Protein AF-A0A0J7K5A2-F1 (afdb_monomer_lite)

Secondary structure (DSSP, 8-state):
--HHHHHHHHHHHHHHHHHHHHHHHHHHH--S-PPPPPP----HHHHHHHHHHHHHS------S--HHHHH--

pLDDT: mean 70.97, std 10.85, range [50.34, 90.38]

Organism: Lasius niger (NCBI:txid67767)

Radius of gyration: 18.01 Å; chains: 1; bounding box: 52×30×44 Å

Foldseek 3Di:
DDPVVVVVVVVVVVVVVVVVVVVLVVQVVPPDPDDRDDDDPDDVVCVVCVVVVVVPPDPPPDDPDDPVNVPDD

Sequence (73 aa):
RTVAQLKKLWTNLKQAQREALTKEKQSYLATGGGPPQVQIEIDPDIANIAPHLMKTAPVSFTSNMSDTEINDK

Structure (mmCIF, N/CA/C/O backbone):
data_AF-A0A0J7K5A2-F1
#
_entry.id   AF-A0A0J7K5A2-F1
#
loop_
_atom_site.group_PDB
_atom_site.id
_atom_site.type_symbol
_atom_site.label_atom_id
_atom_site.label_alt_id
_atom_site.label_comp_id
_atom_site.label_asym_id
_atom_site.label_entity_id
_atom_site.label_seq_id
_atom_site.pdbx_PDB_ins_code
_atom_site.Cartn_x
_atom_sit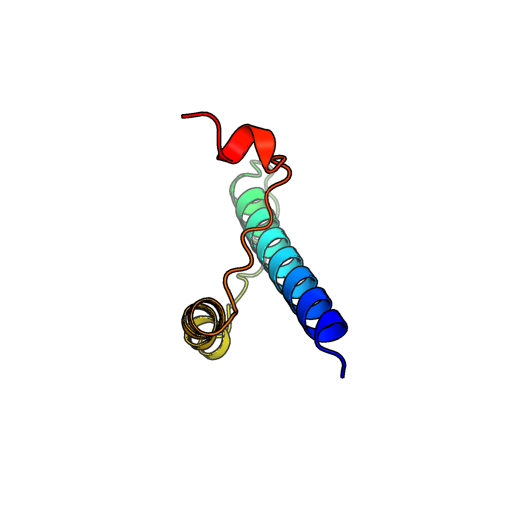e.Cartn_y
_atom_site.Cartn_z
_atom_site.occupancy
_atom_site.B_iso_or_equiv
_atom_site.auth_seq_id
_atom_site.auth_comp_id
_atom_site.auth_asym_id
_atom_site.auth_atom_id
_atom_site.pdbx_PDB_model_num
ATOM 1 N N . ARG A 1 1 ? -0.587 -0.787 -22.866 1.00 58.12 1 ARG A N 1
ATOM 2 C CA . ARG A 1 1 ? -0.379 -0.138 -21.545 1.00 58.12 1 ARG A CA 1
ATOM 3 C C . ARG A 1 1 ? 1.097 0.203 -21.423 1.00 58.12 1 ARG A C 1
ATOM 5 O O . ARG A 1 1 ? 1.911 -0.682 -21.646 1.00 58.12 1 ARG A O 1
ATOM 12 N N . THR A 1 2 ? 1.452 1.450 -21.136 1.00 86.31 2 THR A N 1
ATOM 13 C CA . THR A 1 2 ? 2.860 1.840 -20.957 1.00 86.31 2 THR A CA 1
ATOM 14 C C . THR A 1 2 ? 3.349 1.449 -19.560 1.00 86.31 2 THR A C 1
ATOM 16 O O . THR A 1 2 ? 2.558 1.361 -18.619 1.00 86.31 2 THR A O 1
ATOM 19 N N . VAL A 1 3 ? 4.656 1.226 -19.396 1.00 85.38 3 VAL A N 1
ATOM 20 C CA . VAL A 1 3 ? 5.273 0.869 -18.099 1.00 85.38 3 VAL A CA 1
ATOM 21 C C . VAL A 1 3 ? 4.927 1.892 -17.007 1.00 85.38 3 VAL A C 1
ATOM 23 O O . VAL A 1 3 ? 4.682 1.524 -15.860 1.00 85.38 3 VAL A O 1
ATOM 26 N N . ALA A 1 4 ? 4.815 3.172 -17.371 1.00 84.69 4 ALA A N 1
ATOM 27 C CA . ALA A 1 4 ? 4.397 4.244 -16.470 1.00 84.69 4 ALA A CA 1
ATOM 28 C C . ALA A 1 4 ? 2.981 4.035 -15.900 1.00 84.69 4 ALA A C 1
ATOM 30 O O . ALA A 1 4 ? 2.748 4.259 -14.713 1.00 84.69 4 ALA A O 1
ATOM 31 N N . GLN A 1 5 ? 2.041 3.548 -16.718 1.00 82.19 5 GLN A N 1
ATOM 32 C CA . GLN A 1 5 ? 0.675 3.256 -16.274 1.00 82.19 5 GLN A CA 1
ATOM 33 C C . GLN A 1 5 ? 0.637 2.082 -15.291 1.00 82.19 5 GLN A C 1
ATOM 35 O O . GLN A 1 5 ? -0.126 2.125 -14.328 1.00 82.19 5 GLN A O 1
ATOM 40 N N . LEU A 1 6 ? 1.474 1.056 -15.496 1.00 84.75 6 LEU A N 1
ATOM 41 C CA . LEU A 1 6 ? 1.584 -0.060 -14.551 1.00 84.75 6 LEU A CA 1
ATOM 42 C C . LEU A 1 6 ? 2.189 0.382 -13.218 1.00 84.75 6 LEU A C 1
ATOM 44 O O . LEU A 1 6 ? 1.656 0.026 -12.171 1.00 84.75 6 LEU A O 1
ATOM 48 N N . LYS A 1 7 ? 3.257 1.189 -13.245 1.00 85.94 7 LYS A N 1
ATOM 49 C CA . LYS A 1 7 ? 3.870 1.732 -12.022 1.00 85.94 7 LYS A CA 1
ATOM 50 C C . LYS A 1 7 ? 2.864 2.547 -11.207 1.00 85.94 7 LYS A C 1
ATOM 52 O O . LYS A 1 7 ? 2.750 2.326 -10.007 1.00 85.94 7 LYS A O 1
ATOM 57 N N . LYS A 1 8 ? 2.081 3.410 -11.865 1.00 89.56 8 LYS A N 1
ATOM 58 C CA . LYS A 1 8 ? 1.017 4.193 -11.217 1.00 89.56 8 LYS A CA 1
ATOM 59 C C . LYS A 1 8 ? -0.090 3.311 -10.629 1.00 89.56 8 LYS A C 1
ATOM 61 O O . LYS A 1 8 ? -0.585 3.572 -9.538 1.00 89.56 8 LYS A O 1
ATOM 66 N N . LEU A 1 9 ? -0.488 2.257 -11.341 1.00 87.25 9 LEU A N 1
ATOM 67 C CA . LEU A 1 9 ? -1.483 1.317 -10.824 1.00 87.25 9 LEU A CA 1
ATOM 68 C C . LEU A 1 9 ? -0.967 0.594 -9.574 1.00 87.25 9 LEU A C 1
ATOM 70 O O . LEU A 1 9 ? -1.689 0.470 -8.591 1.00 87.25 9 LEU A O 1
ATOM 74 N N . TRP A 1 10 ? 0.293 0.166 -9.596 1.00 85.31 10 TRP A N 1
ATOM 75 C CA . TRP A 1 10 ? 0.932 -0.497 -8.467 1.00 85.31 10 TRP A CA 1
ATOM 76 C C . TRP A 1 10 ? 1.043 0.402 -7.231 1.00 85.31 10 TRP A C 1
ATOM 78 O O . TRP A 1 10 ? 0.733 -0.037 -6.124 1.00 85.31 10 TRP A O 1
ATOM 88 N N . THR A 1 11 ? 1.429 1.671 -7.404 1.00 90.38 11 THR A N 1
ATOM 89 C CA . THR A 1 11 ? 1.464 2.632 -6.290 1.00 90.38 11 THR A CA 1
ATOM 90 C C . THR A 1 11 ? 0.080 2.842 -5.689 1.00 90.38 11 THR A C 1
ATOM 92 O O . THR A 1 11 ? -0.049 2.851 -4.468 1.00 90.38 11 THR A O 1
ATOM 95 N N . ASN A 1 12 ? -0.958 2.932 -6.526 1.00 88.56 12 ASN A N 1
ATOM 96 C CA . ASN A 1 12 ? -2.335 3.078 -6.055 1.00 88.56 12 ASN A CA 1
ATOM 97 C C . ASN A 1 12 ? -2.803 1.846 -5.269 1.00 88.56 12 ASN A C 1
ATOM 99 O O . ASN A 1 12 ? -3.421 1.997 -4.220 1.00 88.56 12 ASN A O 1
ATOM 103 N N . LEU A 1 13 ? -2.470 0.637 -5.737 1.00 87.50 13 LEU A N 1
ATOM 104 C CA . LEU A 1 13 ? -2.798 -0.607 -5.034 1.00 87.50 13 LEU A CA 1
ATOM 105 C C . LEU A 1 13 ? -2.102 -0.694 -3.672 1.00 87.50 13 LEU A C 1
ATOM 107 O O . LEU A 1 13 ? -2.755 -0.985 -2.673 1.00 87.50 13 LEU A O 1
ATOM 111 N N . LYS A 1 14 ? -0.801 -0.378 -3.604 1.00 89.88 14 LYS A N 1
ATOM 112 C CA . LYS A 1 14 ? -0.062 -0.338 -2.331 1.00 89.88 14 LYS A CA 1
ATOM 113 C C . LYS A 1 14 ? -0.653 0.671 -1.351 1.00 89.88 14 LYS A C 1
ATOM 115 O O . LYS A 1 14 ? -0.768 0.369 -0.165 1.00 89.88 14 LYS A O 1
ATOM 120 N N . GLN A 1 15 ? -1.000 1.861 -1.838 1.00 83.62 15 GLN A N 1
ATOM 121 C CA . GLN A 1 15 ? -1.574 2.912 -1.005 1.00 83.62 15 GLN A CA 1
ATOM 122 C C . GLN A 1 15 ? -2.934 2.484 -0.445 1.00 83.62 15 GLN A C 1
ATOM 124 O O . GLN A 1 15 ? -3.129 2.546 0.766 1.00 83.62 15 GLN A O 1
ATOM 129 N N . ALA A 1 16 ? -3.822 1.956 -1.292 1.00 82.19 16 ALA A N 1
ATOM 130 C CA . ALA A 1 16 ? -5.127 1.453 -0.869 1.00 82.19 16 ALA A CA 1
ATOM 131 C C . ALA A 1 16 ? -5.003 0.315 0.160 1.00 82.19 16 ALA A C 1
ATOM 133 O O . ALA A 1 16 ? -5.703 0.319 1.170 1.00 82.19 16 ALA A O 1
ATOM 134 N N . GLN A 1 17 ? -4.071 -0.623 -0.047 1.00 82.62 17 GLN A N 1
ATOM 135 C CA . GLN A 1 17 ? -3.815 -1.712 0.900 1.00 82.62 17 GLN A CA 1
ATOM 136 C C . GLN A 1 17 ? -3.319 -1.186 2.254 1.00 82.62 17 GLN A C 1
ATOM 138 O O . GLN A 1 17 ? -3.790 -1.621 3.306 1.00 82.62 17 GLN A O 1
ATOM 143 N N . ARG A 1 18 ? -2.388 -0.224 2.244 1.00 85.00 18 ARG A N 1
ATOM 144 C CA . ARG A 1 18 ? -1.878 0.402 3.469 1.00 85.00 18 ARG A CA 1
ATOM 145 C C . ARG A 1 18 ? -2.971 1.166 4.212 1.00 85.00 18 ARG A C 1
ATOM 147 O O . ARG A 1 18 ? -3.036 1.074 5.436 1.00 85.00 18 ARG A O 1
ATOM 154 N N . GLU A 1 19 ? -3.800 1.926 3.505 1.00 84.88 19 GLU A N 1
ATOM 155 C CA . GLU A 1 19 ? -4.920 2.669 4.091 1.00 84.88 19 GLU A CA 1
ATOM 156 C C . GLU A 1 19 ? -5.954 1.732 4.712 1.00 84.88 19 GLU A C 1
ATOM 158 O O . GLU A 1 19 ? -6.370 1.969 5.844 1.00 84.88 19 GLU A O 1
ATOM 163 N N . ALA A 1 20 ? -6.304 0.642 4.025 1.00 77.44 20 ALA A N 1
ATOM 164 C CA . ALA A 1 20 ? -7.226 -0.367 4.536 1.00 77.44 20 ALA A CA 1
ATOM 165 C C . ALA A 1 20 ? -6.709 -0.989 5.848 1.00 77.44 20 ALA A C 1
ATOM 167 O O . ALA A 1 20 ? -7.415 -0.963 6.855 1.00 77.44 20 ALA A O 1
ATOM 168 N N . LEU A 1 21 ? -5.439 -1.414 5.879 1.00 81.31 21 LEU A N 1
ATOM 169 C CA . LEU A 1 21 ? -4.797 -1.959 7.083 1.00 81.31 21 LEU A CA 1
ATOM 170 C C . LEU A 1 21 ? -4.669 -0.918 8.210 1.00 81.31 21 LEU A C 1
ATOM 172 O O . LEU A 1 21 ? -4.837 -1.223 9.390 1.00 81.31 21 LEU A O 1
ATOM 176 N N . THR A 1 22 ? -4.366 0.335 7.864 1.00 82.94 22 THR A N 1
ATOM 177 C CA . THR A 1 22 ? -4.254 1.423 8.849 1.00 82.94 22 THR A CA 1
ATOM 178 C C . THR A 1 22 ? -5.609 1.727 9.473 1.00 82.94 22 THR A C 1
ATOM 180 O O . THR A 1 22 ? -5.692 1.886 10.688 1.00 82.94 22 THR A O 1
ATOM 183 N N . LYS A 1 23 ? -6.671 1.766 8.664 1.00 80.00 23 LYS A N 1
ATOM 184 C CA . LYS A 1 23 ? -8.045 1.988 9.116 1.00 80.00 23 LYS A CA 1
ATOM 185 C C . LYS A 1 23 ? -8.537 0.841 9.995 1.00 80.00 23 LYS A C 1
ATOM 187 O O . LYS A 1 23 ? -9.145 1.096 11.029 1.00 80.00 23 LYS A O 1
ATOM 192 N N . GLU A 1 24 ? -8.217 -0.398 9.634 1.00 73.81 24 GLU A N 1
ATOM 193 C CA . GLU A 1 24 ? -8.477 -1.573 10.467 1.00 73.81 24 GLU A CA 1
ATOM 194 C C . GLU A 1 24 ? -7.778 -1.444 11.828 1.00 73.81 24 GLU A C 1
ATOM 196 O O . GLU A 1 24 ? -8.433 -1.475 12.870 1.00 73.81 24 GLU A O 1
ATOM 201 N N . LYS A 1 25 ? -6.467 -1.175 11.850 1.00 78.88 25 LYS A N 1
ATOM 202 C CA . LYS A 1 25 ? -5.718 -0.982 13.101 1.00 78.88 25 LYS A CA 1
ATOM 203 C C . LYS A 1 25 ? -6.254 0.185 13.937 1.00 78.88 25 LYS A C 1
ATOM 205 O O . LYS A 1 25 ? -6.353 0.064 15.155 1.00 78.88 25 LYS A O 1
ATOM 210 N N . GLN A 1 26 ? -6.599 1.305 13.304 1.00 76.88 26 GLN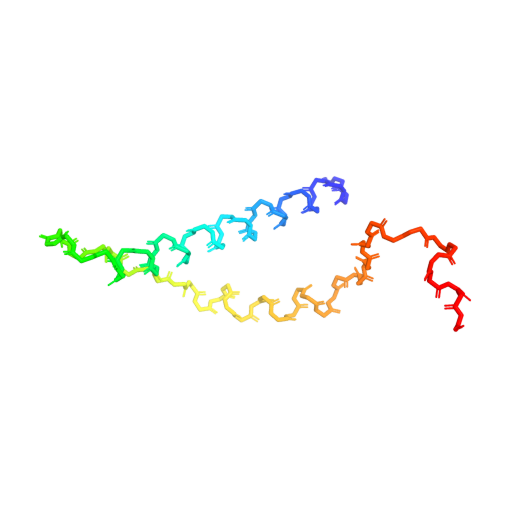 A N 1
ATOM 211 C CA . GLN A 1 26 ? -7.229 2.445 13.976 1.00 76.88 26 GLN A CA 1
ATOM 212 C C . GLN A 1 26 ? -8.586 2.070 14.569 1.00 76.88 26 GLN A C 1
ATOM 214 O O . GLN A 1 26 ? -8.890 2.518 15.667 1.00 76.88 26 GLN A O 1
ATOM 219 N N . SER A 1 27 ? -9.374 1.230 13.893 1.00 67.56 27 SER A N 1
ATOM 220 C CA . SER A 1 27 ? -10.659 0.760 14.418 1.00 67.56 27 SER A CA 1
ATOM 221 C C . SER A 1 27 ? -10.500 -0.116 15.662 1.00 67.56 27 SER A C 1
ATOM 223 O O . SER A 1 27 ? -11.261 0.044 16.608 1.00 67.56 27 SER A O 1
ATOM 225 N N . TYR A 1 28 ? -9.463 -0.960 15.713 1.00 65.19 28 TYR A N 1
ATOM 226 C CA . TYR A 1 28 ? -9.139 -1.754 16.902 1.00 65.19 28 TYR A CA 1
ATOM 227 C C . TYR A 1 28 ? -8.642 -0.904 18.073 1.00 65.19 28 TYR A C 1
ATOM 229 O O . TYR A 1 28 ? -8.901 -1.228 19.228 1.00 65.19 28 TYR A O 1
ATOM 237 N N . LEU A 1 29 ? -7.908 0.172 17.781 1.00 71.38 29 LEU A N 1
ATOM 238 C CA . LEU A 1 29 ? -7.359 1.067 18.799 1.00 71.38 29 LEU A CA 1
ATOM 239 C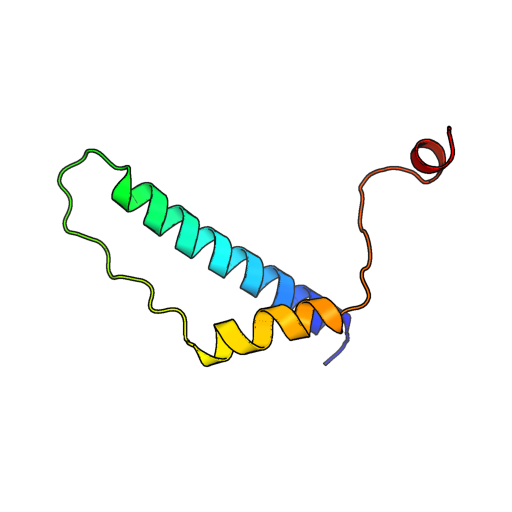 C . LEU A 1 29 ? -8.334 2.176 19.218 1.00 71.38 29 LEU A C 1
ATOM 241 O O . LEU A 1 29 ? -8.055 2.909 20.165 1.00 71.38 29 LEU A O 1
ATOM 245 N N . ALA A 1 30 ? -9.458 2.324 18.515 1.00 68.06 30 ALA A N 1
ATOM 246 C CA . ALA A 1 30 ? -10.481 3.297 18.847 1.00 68.06 30 ALA A CA 1
ATOM 247 C C . ALA A 1 30 ? -11.234 2.840 20.104 1.00 68.06 30 ALA A C 1
ATOM 249 O O . ALA A 1 30 ? -12.101 1.973 20.057 1.00 68.06 30 ALA A O 1
ATOM 250 N N . THR A 1 31 ? -10.949 3.476 21.240 1.00 66.19 31 THR A N 1
ATOM 251 C CA . THR A 1 31 ? -11.587 3.226 22.548 1.00 66.19 31 THR A CA 1
ATOM 252 C C . THR A 1 31 ? -13.042 3.720 22.636 1.00 66.19 31 THR A C 1
ATOM 254 O O . THR A 1 31 ? -13.547 4.003 23.719 1.00 66.19 31 THR A O 1
ATOM 257 N N . GLY A 1 32 ? -13.729 3.878 21.504 1.00 66.06 32 GLY A N 1
ATOM 258 C CA . GLY A 1 32 ? -15.080 4.423 21.421 1.00 66.06 32 GLY A CA 1
ATOM 259 C C . GLY A 1 32 ? -16.048 3.393 20.869 1.00 66.06 32 GLY A C 1
ATOM 260 O O . G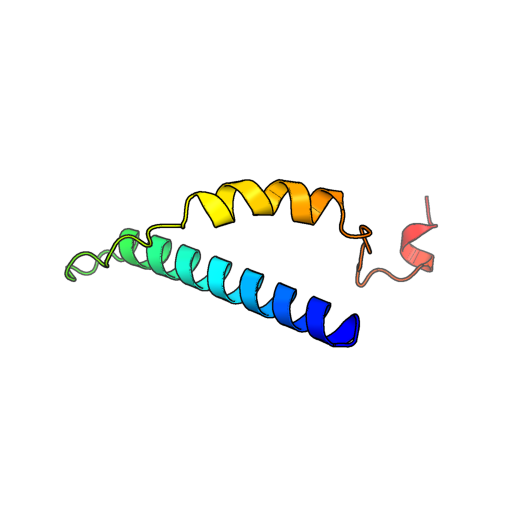LY A 1 32 ? -16.288 3.434 19.674 1.00 66.06 32 GLY A O 1
ATOM 261 N N . GLY A 1 33 ? -16.541 2.498 21.742 1.00 64.62 33 GLY A N 1
ATOM 262 C CA . GLY A 1 33 ? -17.727 1.606 21.696 1.00 64.62 33 GLY A CA 1
ATOM 263 C C . GLY A 1 33 ? -18.520 1.347 20.402 1.00 64.62 33 GLY A C 1
ATOM 264 O O . GLY A 1 33 ? -19.716 1.079 20.482 1.00 64.62 33 GLY A O 1
AT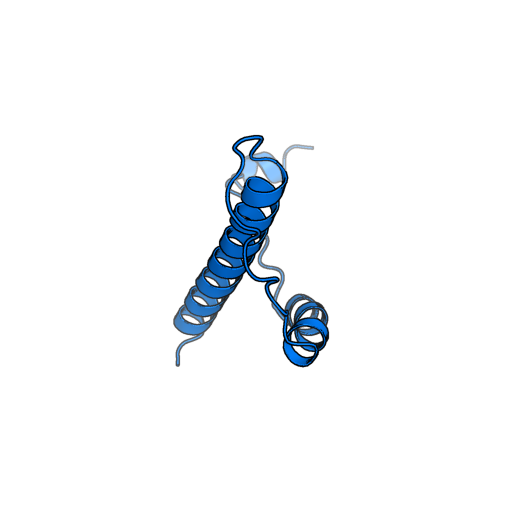OM 265 N N . GLY A 1 34 ? -17.914 1.451 19.225 1.00 66.31 34 GLY A N 1
ATOM 266 C CA . GLY A 1 34 ? -18.547 1.251 17.933 1.00 66.31 34 GLY A CA 1
ATOM 267 C C . GLY A 1 34 ? -18.585 -0.228 17.553 1.00 66.31 34 GLY A C 1
ATOM 268 O O . GLY A 1 34 ? -17.764 -1.011 18.036 1.00 66.31 34 GLY A O 1
ATOM 269 N N . PRO A 1 35 ? -19.529 -0.633 16.690 1.00 64.62 35 PRO A N 1
ATOM 270 C CA . PRO A 1 35 ? -19.618 -2.010 16.232 1.00 64.62 35 PRO A CA 1
ATOM 271 C C . PRO A 1 35 ? -18.322 -2.436 15.515 1.00 64.62 35 PRO A C 1
ATOM 273 O O . PRO A 1 35 ? -17.710 -1.614 14.821 1.00 64.62 35 PRO A O 1
ATOM 276 N N . PRO A 1 36 ? -17.897 -3.703 15.670 1.00 61.44 36 PRO A N 1
ATOM 277 C CA . PRO A 1 36 ? -16.671 -4.207 15.062 1.00 61.44 36 PRO A CA 1
ATOM 278 C C . PRO A 1 36 ? -16.716 -4.049 13.537 1.00 61.44 36 PRO A C 1
ATOM 280 O O . PRO A 1 36 ? -17.706 -4.397 12.891 1.00 61.44 36 PRO A O 1
ATOM 283 N N . GLN A 1 37 ? -15.647 -3.488 12.966 1.00 61.84 37 GLN A N 1
ATOM 284 C CA . GLN A 1 37 ? -15.494 -3.360 11.515 1.00 61.84 37 GLN A CA 1
ATOM 285 C C . GLN A 1 37 ? -15.208 -4.737 10.895 1.00 61.84 37 GLN A C 1
ATOM 287 O O . GLN A 1 37 ? -14.572 -5.591 11.512 1.00 61.84 37 GLN A O 1
ATOM 292 N N . VAL A 1 38 ? -15.698 -4.934 9.669 1.00 64.69 38 VAL A N 1
ATOM 293 C CA . VAL A 1 38 ? -15.564 -6.171 8.887 1.00 64.69 38 VAL A CA 1
ATOM 294 C C . VAL A 1 38 ? -14.083 -6.482 8.653 1.00 64.69 38 VAL A C 1
ATOM 296 O O . VAL A 1 38 ? -13.355 -5.623 8.153 1.00 64.69 38 VAL A O 1
ATOM 299 N N . GLN A 1 39 ? -13.649 -7.698 9.006 1.00 60.84 39 GLN A N 1
ATOM 300 C CA . GLN A 1 39 ? -12.307 -8.195 8.699 1.00 60.84 39 GLN A CA 1
ATOM 301 C C . GLN A 1 39 ? -12.052 -8.089 7.195 1.00 60.84 39 GLN A C 1
ATOM 303 O O . GLN A 1 39 ? -12.835 -8.585 6.383 1.00 60.84 39 GLN A O 1
ATOM 308 N N . ILE A 1 40 ? -10.951 -7.440 6.824 1.00 62.22 40 ILE A N 1
ATOM 309 C CA . ILE A 1 40 ? -10.516 -7.385 5.433 1.00 62.22 40 ILE A CA 1
ATOM 310 C C . ILE A 1 40 ? -9.892 -8.746 5.124 1.00 62.22 40 ILE A C 1
ATOM 312 O O . ILE A 1 40 ? -8.749 -9.018 5.488 1.00 62.22 40 ILE A O 1
ATOM 316 N N . GLU A 1 41 ? -10.658 -9.624 4.483 1.00 68.44 41 GLU A N 1
ATOM 317 C CA . GLU A 1 41 ? -10.156 -10.902 3.988 1.00 68.44 41 GLU A CA 1
ATOM 318 C C . GLU A 1 41 ? -9.216 -10.620 2.809 1.00 68.44 41 GLU A C 1
ATOM 320 O O . GLU A 1 41 ? -9.635 -10.268 1.705 1.00 68.44 41 GLU A O 1
ATOM 325 N N . ILE A 1 42 ? -7.910 -10.665 3.073 1.00 66.12 42 ILE A N 1
ATOM 326 C CA . ILE A 1 42 ? -6.901 -10.556 2.022 1.00 66.12 42 ILE A CA 1
ATOM 327 C C . ILE A 1 42 ? -6.955 -11.858 1.227 1.00 66.12 42 ILE A C 1
ATOM 329 O O . ILE A 1 42 ? -6.682 -12.923 1.776 1.00 66.12 42 ILE A O 1
ATOM 333 N N . ASP A 1 43 ? -7.281 -11.754 -0.060 1.00 75.38 43 ASP A N 1
ATOM 334 C CA . ASP A 1 43 ? -7.305 -12.890 -0.977 1.00 75.38 43 ASP A CA 1
ATOM 335 C C . ASP A 1 43 ? -5.948 -13.636 -0.938 1.00 75.38 43 ASP A C 1
ATOM 337 O O . ASP A 1 43 ? -4.896 -13.016 -1.176 1.00 75.38 43 ASP A O 1
ATOM 341 N N . PRO A 1 44 ? -5.934 -14.944 -0.616 1.00 74.00 44 PRO A N 1
ATOM 342 C CA . PRO A 1 44 ? -4.710 -15.732 -0.512 1.00 74.00 44 PRO A CA 1
ATOM 343 C C . PRO A 1 44 ? -3.897 -15.743 -1.813 1.00 74.00 44 PRO A C 1
ATOM 345 O O . PRO A 1 44 ? -2.665 -15.803 -1.762 1.00 74.00 44 PRO A O 1
ATOM 348 N N . ASP A 1 45 ? -4.538 -15.594 -2.973 1.00 72.94 45 ASP A N 1
ATOM 349 C CA . ASP A 1 45 ? -3.835 -15.520 -4.255 1.00 72.94 45 ASP A CA 1
ATOM 350 C C . ASP A 1 45 ? -3.051 -14.208 -4.389 1.00 72.94 45 ASP A C 1
ATOM 352 O O . ASP A 1 45 ? -1.913 -14.194 -4.868 1.00 72.94 45 ASP A O 1
ATOM 356 N N . ILE A 1 46 ? -3.593 -13.100 -3.873 1.00 68.38 46 ILE A N 1
ATOM 357 C CA . ILE A 1 46 ? -2.889 -11.810 -3.817 1.00 68.38 46 ILE A CA 1
ATOM 358 C C . ILE A 1 46 ? -1.701 -11.891 -2.848 1.00 68.38 46 ILE A C 1
ATOM 360 O O . ILE A 1 46 ? -0.618 -11.376 -3.153 1.00 68.38 46 ILE A O 1
ATOM 364 N N . ALA A 1 47 ? -1.873 -12.568 -1.708 1.00 73.31 47 ALA A N 1
ATOM 365 C CA . ALA A 1 47 ? -0.804 -12.784 -0.732 1.00 73.31 47 ALA A CA 1
ATOM 366 C C . ALA A 1 47 ? 0.354 -13.615 -1.313 1.00 73.31 47 ALA A C 1
ATOM 368 O O . ALA A 1 47 ? 1.519 -13.300 -1.063 1.00 73.31 47 ALA A O 1
ATOM 369 N N . ASN A 1 48 ? 0.049 -14.613 -2.146 1.00 76.94 48 ASN A N 1
ATOM 370 C CA . ASN A 1 48 ? 1.048 -15.447 -2.817 1.00 76.94 48 ASN A CA 1
ATOM 371 C C . ASN A 1 48 ? 1.822 -14.694 -3.909 1.00 76.94 48 ASN A C 1
ATOM 373 O O . ASN A 1 48 ? 3.017 -14.923 -4.085 1.00 76.94 48 ASN A O 1
ATOM 377 N N . ILE A 1 49 ? 1.182 -13.775 -4.639 1.00 72.12 49 ILE A N 1
ATOM 378 C CA . ILE A 1 49 ? 1.815 -13.059 -5.763 1.00 72.12 49 ILE A CA 1
ATOM 379 C C . ILE A 1 49 ? 2.706 -11.899 -5.284 1.00 72.12 49 ILE A C 1
ATOM 381 O O . ILE A 1 49 ? 3.730 -11.600 -5.911 1.00 72.12 49 ILE A O 1
ATOM 385 N N . ALA A 1 50 ? 2.365 -11.247 -4.169 1.00 68.94 50 ALA A N 1
ATOM 386 C CA . ALA A 1 50 ? 3.059 -10.047 -3.688 1.00 68.94 50 ALA A CA 1
ATOM 387 C C . ALA A 1 50 ? 4.591 -10.203 -3.487 1.00 68.94 50 ALA A C 1
ATOM 389 O O . ALA A 1 50 ? 5.331 -9.311 -3.925 1.00 68.94 50 ALA A O 1
ATOM 390 N N . PRO A 1 51 ? 5.118 -11.306 -2.911 1.00 68.62 51 PRO A N 1
ATOM 391 C CA . PRO A 1 51 ? 6.560 -11.519 -2.758 1.00 68.62 51 PRO A CA 1
ATOM 392 C C . PRO A 1 51 ? 7.284 -11.670 -4.101 1.00 68.62 51 PRO A C 1
ATOM 394 O O . PRO A 1 51 ? 8.407 -11.190 -4.273 1.00 68.62 51 PRO A O 1
ATOM 397 N N . HIS A 1 52 ? 6.638 -12.320 -5.071 1.00 68.81 52 HIS A N 1
ATOM 398 C CA . HIS A 1 52 ? 7.208 -12.548 -6.398 1.00 68.81 52 HIS A CA 1
ATOM 399 C C . HIS A 1 52 ? 7.237 -11.266 -7.228 1.00 68.81 52 HIS A C 1
ATOM 401 O O . HIS A 1 52 ? 8.230 -11.001 -7.904 1.00 68.81 52 HIS A O 1
ATOM 407 N N . LEU A 1 53 ? 6.217 -10.418 -7.094 1.00 61.91 53 LEU A N 1
ATOM 408 C CA . LEU A 1 53 ? 6.159 -9.129 -7.776 1.00 61.91 53 LEU A CA 1
ATOM 409 C C . LEU A 1 53 ? 7.265 -8.164 -7.316 1.00 61.91 53 LEU A C 1
ATOM 411 O O . LEU A 1 53 ? 7.783 -7.391 -8.120 1.00 61.91 53 LEU A O 1
ATOM 415 N N . MET A 1 54 ? 7.663 -8.227 -6.041 1.00 59.09 54 MET A N 1
ATOM 416 C CA . MET A 1 54 ? 8.803 -7.459 -5.520 1.00 59.09 54 MET A CA 1
ATOM 417 C C . MET A 1 54 ? 10.161 -8.015 -5.963 1.00 59.09 54 MET A C 1
ATOM 419 O O . MET A 1 54 ? 11.093 -7.233 -6.113 1.00 59.09 54 MET A O 1
ATOM 423 N N . LYS A 1 55 ? 10.277 -9.325 -6.225 1.00 59.59 55 LYS A N 1
ATOM 424 C CA . LYS A 1 55 ? 11.504 -9.934 -6.772 1.00 59.59 55 LYS A CA 1
ATOM 425 C C . LYS A 1 55 ? 11.738 -9.606 -8.247 1.00 59.59 55 LYS A C 1
ATOM 427 O O . LYS A 1 55 ? 12.886 -9.467 -8.653 1.00 59.59 55 LYS A O 1
ATOM 432 N N . THR A 1 56 ? 10.681 -9.527 -9.054 1.00 56.47 56 THR A N 1
ATOM 433 C CA . THR A 1 56 ? 10.798 -9.324 -10.511 1.00 56.47 56 THR A CA 1
ATOM 434 C C . THR A 1 56 ? 10.726 -7.861 -10.934 1.00 56.47 56 THR A C 1
ATOM 436 O O . THR A 1 56 ? 11.033 -7.538 -12.081 1.00 56.47 56 THR A O 1
ATOM 439 N N . ALA A 1 57 ? 10.291 -6.962 -10.049 1.00 56.88 57 ALA A N 1
ATOM 440 C CA . ALA A 1 57 ? 10.336 -5.537 -10.324 1.00 56.88 57 ALA A CA 1
ATOM 441 C C . ALA A 1 57 ? 11.793 -5.049 -10.228 1.00 56.88 57 ALA A C 1
ATOM 443 O O . ALA A 1 57 ? 12.444 -5.318 -9.218 1.00 56.88 57 ALA A O 1
ATOM 444 N N . PRO A 1 58 ? 12.321 -4.316 -11.229 1.00 54.94 58 PRO A N 1
ATOM 445 C CA . PRO A 1 58 ? 13.611 -3.660 -11.079 1.00 54.94 58 PRO A CA 1
ATOM 446 C C . PRO A 1 58 ? 13.534 -2.767 -9.843 1.00 54.94 58 PRO A C 1
ATOM 448 O O . PRO A 1 58 ? 12.643 -1.916 -9.746 1.00 54.94 58 PRO A O 1
ATOM 451 N N . VAL A 1 59 ? 14.428 -3.005 -8.883 1.00 56.69 59 VAL A N 1
ATOM 452 C CA . VAL A 1 59 ? 14.517 -2.248 -7.634 1.00 56.69 59 VAL A CA 1
ATOM 453 C C . VAL A 1 59 ? 15.047 -0.861 -7.988 1.00 56.69 59 VAL A C 1
ATOM 455 O O . VAL A 1 59 ? 16.226 -0.563 -7.851 1.00 56.69 59 VAL A O 1
ATOM 458 N N . SER A 1 60 ? 14.190 -0.005 -8.541 1.00 53.22 60 SER A N 1
ATOM 459 C CA . SER A 1 60 ? 14.500 1.409 -8.672 1.00 53.22 60 SER A CA 1
ATOM 460 C C . SER A 1 60 ? 14.429 1.981 -7.266 1.00 53.22 60 SER A C 1
ATOM 462 O O . SER A 1 60 ? 13.345 2.302 -6.778 1.00 53.22 60 SER A O 1
ATOM 464 N N . PHE A 1 61 ? 15.577 2.016 -6.596 1.00 53.88 61 PHE A N 1
ATOM 465 C CA . PHE A 1 61 ? 15.770 2.786 -5.381 1.00 53.88 61 PHE A CA 1
ATOM 466 C C . PHE A 1 61 ? 15.528 4.252 -5.741 1.00 53.88 61 PHE A C 1
ATOM 468 O O . PHE A 1 61 ? 16.358 4.893 -6.375 1.00 53.88 61 PHE A O 1
ATOM 475 N N . THR A 1 62 ? 14.337 4.758 -5.431 1.00 56.91 62 THR A N 1
ATOM 476 C CA . THR A 1 62 ? 14.032 6.181 -5.562 1.00 56.91 62 THR A CA 1
ATOM 477 C C . THR A 1 62 ? 14.220 6.791 -4.184 1.00 56.91 62 THR A C 1
ATOM 479 O O . THR A 1 62 ? 13.337 6.683 -3.331 1.00 56.91 62 THR A O 1
ATOM 482 N N . SER A 1 63 ? 15.394 7.362 -3.946 1.00 56.91 63 SER A N 1
ATOM 483 C CA . SER A 1 63 ? 15.631 8.231 -2.800 1.00 56.91 63 SER A CA 1
ATOM 484 C C . SER A 1 63 ? 15.559 9.682 -3.258 1.00 56.91 63 SER A C 1
ATOM 486 O O . SER A 1 63 ? 15.882 9.982 -4.403 1.00 56.91 63 SER A O 1
ATOM 488 N N . ASN A 1 64 ? 15.142 10.576 -2.363 1.00 62.31 64 ASN A N 1
ATOM 489 C CA . ASN A 1 64 ? 15.276 12.019 -2.575 1.00 62.31 64 ASN A CA 1
ATOM 490 C C . ASN A 1 64 ? 16.716 12.506 -2.323 1.00 62.31 64 ASN A C 1
ATOM 492 O O . ASN A 1 64 ? 16.966 13.702 -2.416 1.00 62.31 64 ASN A O 1
ATOM 496 N N . MET A 1 65 ? 17.633 11.597 -1.973 1.00 66.12 65 MET A N 1
ATOM 497 C CA . MET A 1 65 ? 19.054 11.894 -1.826 1.00 66.12 65 MET A CA 1
ATOM 498 C C . MET A 1 65 ? 19.648 12.237 -3.194 1.00 66.12 65 MET A C 1
ATOM 500 O O . MET A 1 65 ? 19.437 11.514 -4.170 1.00 66.12 65 MET A O 1
ATOM 504 N N . SER A 1 66 ? 20.385 13.334 -3.258 1.00 68.19 66 SER A N 1
ATOM 505 C CA . SER A 1 66 ? 21.179 13.710 -4.425 1.00 68.19 66 SER A CA 1
ATOM 506 C 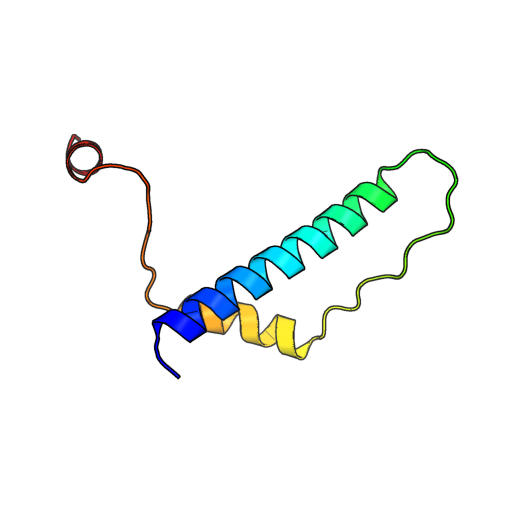C . SER A 1 66 ? 22.393 12.782 -4.569 1.00 68.19 66 SER A C 1
ATOM 508 O O . SER A 1 66 ? 22.935 12.305 -3.573 1.00 68.19 66 SER A O 1
ATOM 510 N N . ASP A 1 67 ? 22.854 12.525 -5.799 1.00 66.75 67 ASP A N 1
ATOM 511 C CA . ASP A 1 67 ? 24.013 11.646 -6.060 1.00 66.75 67 ASP A CA 1
ATOM 512 C C . ASP A 1 67 ? 25.295 12.097 -5.331 1.00 66.75 67 ASP A C 1
ATOM 514 O O . ASP A 1 67 ? 26.192 11.292 -5.072 1.00 66.75 67 ASP A O 1
ATOM 518 N N . THR A 1 68 ? 25.371 13.381 -4.973 1.00 66.69 68 THR A N 1
ATOM 519 C CA . THR A 1 68 ? 26.436 13.966 -4.152 1.00 66.69 68 THR A CA 1
ATOM 520 C C . THR A 1 68 ? 26.418 13.446 -2.716 1.00 66.69 68 THR A C 1
ATOM 522 O O . THR A 1 68 ? 27.464 13.120 -2.176 1.00 66.69 68 THR A O 1
ATOM 525 N N . GLU A 1 69 ? 25.239 13.271 -2.121 1.00 62.53 69 GLU A N 1
ATOM 526 C CA . GLU A 1 69 ? 25.082 12.776 -0.745 1.00 62.53 69 GLU A CA 1
ATOM 527 C C . GLU A 1 69 ? 25.254 11.249 -0.637 1.00 62.53 69 GLU A C 1
ATOM 529 O O . GLU A 1 69 ? 25.416 10.720 0.458 1.00 62.53 69 GLU A O 1
ATOM 534 N N . ILE A 1 70 ? 25.198 10.528 -1.764 1.00 66.94 70 ILE A N 1
ATOM 535 C CA . ILE A 1 70 ? 25.387 9.068 -1.832 1.00 66.94 70 ILE A CA 1
ATOM 536 C C . ILE A 1 70 ? 26.876 8.700 -1.973 1.00 66.94 70 ILE A C 1
ATOM 538 O O . ILE A 1 70 ? 27.282 7.619 -1.547 1.00 66.94 70 ILE A O 1
ATOM 542 N N . ASN A 1 71 ? 27.687 9.575 -2.577 1.00 68.25 71 ASN A N 1
ATOM 543 C CA . ASN A 1 71 ? 29.103 9.316 -2.865 1.00 68.25 71 ASN A CA 1
ATOM 544 C C . ASN A 1 71 ? 30.088 9.891 -1.836 1.00 68.25 71 ASN A C 1
ATOM 546 O O . ASN A 1 71 ? 31.272 9.554 -1.905 1.00 68.25 71 ASN A O 1
ATOM 550 N N . ASP A 1 72 ? 29.629 10.702 -0.885 1.00 56.12 72 ASP A N 1
ATOM 551 C CA . ASP A 1 72 ? 30.462 11.126 0.239 1.00 56.12 72 ASP A CA 1
ATOM 552 C C . ASP A 1 72 ? 30.515 10.000 1.285 1.00 56.12 72 ASP A C 1
ATOM 554 O O . ASP A 1 72 ? 29.528 9.678 1.946 1.00 56.12 72 ASP A O 1
ATOM 558 N N . LYS A 1 73 ? 31.679 9.343 1.358 1.00 50.34 73 LYS A N 1
ATOM 559 C CA . LYS A 1 73 ? 32.017 8.313 2.351 1.00 50.34 73 LYS A CA 1
ATOM 560 C C . LYS A 1 73 ? 32.249 8.895 3.739 1.00 50.34 73 LYS A C 1
ATOM 562 O O . LYS A 1 73 ? 32.943 9.930 3.828 1.00 50.34 73 LYS A O 1
#